Protein AF-A0A5D0MPE0-F1 (afdb_monomer_lite)

pLDDT: mean 79.99, std 17.04, range [44.5, 95.88]

Foldseek 3Di:
DVVVVVVVVVVVVVVPPPLPDQPPACQCPAFPLRQHRVLQAEAAVLNPRPDDHNDYHCLCVCVVQVVDLVSQLCCQQPVVDVVSVVRHVPGPGDPVSSSRNSVRSNSSNVSVVVVVVVVVVVVVVVVVVVVVVVVVVVVVVVVVVVVVVD

Sequence (150 aa):
MKKFFSIIISLMFFAFLPMMVPAKTTFGEPFSNGSPACVSCHSISAAGFSTPAWAIDLSTAYNDLGGDPETMKMVIKSSGVKAMDAAYGNAAIPAEELDAKVSSFAAISSQKQAKLSSFGIYAASGGVFIVFLIIVRLFSRRNNKLEENK

Secondary structure (DSSP, 8-state):
-HHHHHHHHHHHHHHTGGGGS----STTSPPTTSPPPGGGTB-BGGGTB-S--SB---TTHHHHTTT-HHHHHHHHH--S-HHHHHHHTT----HHHHHHHHHHHHHHHHHHHHHHHHHHHHHHHHHHHHHHHHHHHHHHHHHHHHHTT-

Radius of gyration: 25.36 Å; chains: 1; bounding box: 53×30×80 Å

Organism: Flexistipes sinusarabici (NCBI:txid2352)

InterPro domains:
  IPR036909 Cytochrome c-like domain superfamily [SSF46626] (1-80)

Structure (mmCIF, N/CA/C/O backbone):
data_AF-A0A5D0MPE0-F1
#
_entry.id   AF-A0A5D0MPE0-F1
#
loop_
_atom_site.group_PDB
_atom_site.id
_atom_site.type_symbol
_atom_site.label_atom_id
_atom_site.label_alt_id
_atom_site.label_comp_id
_atom_site.label_asym_id
_atom_site.label_entity_id
_atom_site.label_seq_id
_atom_site.pdbx_PDB_ins_code
_atom_site.Cartn_x
_atom_site.Cartn_y
_atom_site.Cartn_z
_atom_site.occupancy
_atom_site.B_iso_or_equiv
_atom_site.auth_seq_id
_atom_site.auth_comp_id
_atom_site.auth_asym_id
_atom_site.auth_atom_id
_atom_site.pdbx_PDB_model_num
ATOM 1 N N . MET A 1 1 ? -7.668 9.224 50.801 1.00 48.69 1 MET A N 1
ATOM 2 C CA . MET A 1 1 ? -8.463 8.910 49.588 1.00 48.69 1 MET A CA 1
ATOM 3 C C . MET A 1 1 ? -8.049 9.705 48.342 1.00 48.69 1 MET A C 1
ATOM 5 O O . MET A 1 1 ? -7.816 9.075 47.323 1.00 48.69 1 MET A O 1
ATOM 9 N N . LYS A 1 2 ? -7.848 11.036 48.393 1.00 46.31 2 LYS A N 1
ATOM 10 C CA . LYS A 1 2 ? -7.433 11.845 47.215 1.00 46.31 2 LYS A CA 1
ATOM 11 C C . LYS A 1 2 ? -6.116 11.411 46.533 1.00 46.31 2 LYS A C 1
ATOM 13 O O . LYS A 1 2 ? -6.006 11.497 45.318 1.00 46.31 2 LYS A O 1
ATOM 18 N N . LYS A 1 3 ? -5.136 10.899 47.291 1.00 47.09 3 LYS A N 1
ATOM 19 C CA . LYS A 1 3 ? -3.835 10.452 46.746 1.00 47.09 3 LYS A CA 1
ATOM 20 C C . LYS A 1 3 ? -3.906 9.131 45.961 1.00 47.09 3 LYS A C 1
ATOM 22 O O . LYS A 1 3 ? -3.172 8.974 44.997 1.00 47.09 3 LYS A O 1
ATOM 27 N N . PHE A 1 4 ? -4.822 8.227 46.319 1.00 47.41 4 PHE A N 1
ATOM 28 C CA . PHE A 1 4 ? -5.012 6.952 45.610 1.00 47.41 4 PHE A CA 1
ATOM 29 C C . PHE A 1 4 ? -5.673 7.146 44.239 1.00 47.41 4 PHE A C 1
ATOM 31 O O . PHE A 1 4 ? -5.293 6.500 43.270 1.00 47.41 4 PHE A O 1
ATOM 38 N N . PHE A 1 5 ? -6.602 8.100 44.137 1.00 46.78 5 PHE A N 1
ATOM 39 C CA . PHE A 1 5 ? -7.280 8.427 42.880 1.00 46.78 5 PHE A CA 1
ATOM 40 C C . PHE A 1 5 ? -6.324 9.028 41.832 1.00 46.78 5 PHE A C 1
ATOM 42 O O . PHE A 1 5 ? -6.431 8.729 40.648 1.00 46.78 5 PHE A O 1
ATOM 49 N N . SER A 1 6 ? -5.338 9.817 42.277 1.00 47.81 6 SER A N 1
ATOM 50 C CA . SER A 1 6 ? -4.328 10.436 41.403 1.00 47.81 6 SER A CA 1
ATOM 51 C C . SER A 1 6 ? -3.368 9.410 40.781 1.00 47.81 6 SER A C 1
ATOM 53 O O . SER A 1 6 ? -2.974 9.535 39.624 1.00 47.81 6 SER A O 1
ATOM 55 N N . ILE A 1 7 ? -3.026 8.356 41.529 1.00 56.59 7 ILE A N 1
ATOM 56 C CA . ILE A 1 7 ? -2.119 7.293 41.067 1.00 56.59 7 ILE A CA 1
ATOM 57 C C . ILE A 1 7 ? -2.796 6.420 40.001 1.00 56.59 7 ILE A C 1
ATOM 59 O O . ILE A 1 7 ? -2.166 6.081 39.003 1.00 56.59 7 ILE A O 1
ATOM 63 N N . ILE A 1 8 ? -4.089 6.120 40.164 1.00 56.75 8 ILE A N 1
ATOM 64 C CA . ILE A 1 8 ? -4.861 5.334 39.188 1.00 56.75 8 ILE A CA 1
ATOM 65 C C . ILE A 1 8 ? -5.009 6.101 37.864 1.00 56.75 8 ILE A C 1
ATOM 67 O O . ILE A 1 8 ? -4.791 5.525 36.803 1.00 56.75 8 ILE A O 1
ATOM 71 N N . ILE A 1 9 ? -5.289 7.409 37.909 1.00 56.12 9 ILE A N 1
ATOM 72 C CA . ILE A 1 9 ? -5.394 8.249 36.700 1.00 56.12 9 ILE A CA 1
ATOM 73 C C . ILE A 1 9 ? -4.051 8.326 35.953 1.00 56.12 9 ILE A C 1
ATOM 75 O O . ILE A 1 9 ? -4.024 8.239 34.727 1.00 56.12 9 ILE A O 1
ATOM 79 N N . SER A 1 10 ? -2.934 8.423 36.681 1.00 53.81 10 SER A N 1
ATOM 80 C CA . SER A 1 10 ? -1.592 8.462 36.083 1.00 53.81 10 SER A CA 1
ATOM 81 C C . SER A 1 10 ? -1.188 7.122 35.441 1.00 53.81 10 SER A C 1
ATOM 83 O O . SER A 1 10 ? -0.607 7.097 34.357 1.00 53.81 10 SER A O 1
ATOM 85 N N . LEU A 1 11 ? -1.568 5.993 36.055 1.00 52.75 11 LEU A N 1
ATOM 86 C CA . LEU A 1 11 ? -1.347 4.648 35.504 1.00 52.75 11 LEU A CA 1
ATOM 87 C C . LEU A 1 11 ? -2.199 4.366 34.260 1.00 52.75 11 LEU A C 1
ATOM 89 O O . LEU A 1 11 ? -1.717 3.721 33.330 1.00 52.75 11 LEU A O 1
ATOM 93 N N . MET A 1 12 ? -3.429 4.886 34.199 1.00 52.41 12 MET A N 1
ATOM 94 C CA . MET A 1 12 ? -4.246 4.779 32.987 1.00 52.41 12 MET A CA 1
ATOM 95 C C . MET A 1 12 ? -3.636 5.569 31.824 1.00 52.41 12 MET A C 1
ATOM 97 O O . MET A 1 12 ? -3.662 5.086 30.700 1.00 52.41 12 MET A O 1
ATOM 101 N N . PHE A 1 13 ? -3.014 6.725 32.074 1.00 49.75 13 PHE A N 1
ATOM 102 C CA . PHE A 1 13 ? -2.385 7.525 31.016 1.00 49.75 13 PHE A CA 1
ATOM 103 C C . PHE A 1 13 ? -1.203 6.805 30.342 1.00 49.75 13 PHE A C 1
ATOM 105 O O . PHE A 1 13 ? -1.065 6.861 29.123 1.00 49.75 13 PHE A O 1
ATOM 112 N N . PHE A 1 14 ? -0.388 6.068 31.105 1.00 49.84 14 PHE A N 1
ATOM 113 C CA . PHE A 1 14 ? 0.762 5.331 30.560 1.00 49.84 14 PHE A CA 1
ATOM 114 C C . PHE A 1 14 ? 0.384 4.047 29.806 1.00 49.84 14 PHE A C 1
ATOM 116 O O . PHE A 1 14 ? 1.097 3.656 28.883 1.00 49.84 14 PHE A O 1
ATOM 123 N N . ALA A 1 15 ? -0.751 3.419 30.127 1.00 50.69 15 ALA A N 1
ATOM 124 C CA . ALA A 1 15 ? -1.226 2.223 29.423 1.00 50.69 15 ALA A CA 1
ATOM 125 C C . ALA A 1 15 ? -1.776 2.509 28.007 1.00 50.69 15 ALA A C 1
ATOM 127 O O . ALA A 1 15 ? -1.890 1.586 27.203 1.00 50.69 15 ALA A O 1
ATOM 128 N N . PHE A 1 16 ? -2.086 3.770 27.677 1.00 49.00 16 PHE A N 1
ATOM 129 C CA . PHE A 1 16 ? -2.619 4.166 26.363 1.00 49.00 16 PHE A CA 1
ATOM 130 C C . PHE A 1 16 ? -1.576 4.754 25.397 1.00 49.00 16 PHE A C 1
ATOM 132 O O . PHE A 1 16 ? -1.901 4.998 24.235 1.00 49.00 16 PHE A O 1
ATOM 139 N N . LEU A 1 17 ? -0.319 4.937 25.820 1.00 45.84 17 LEU A N 1
ATOM 140 C CA . LEU A 1 17 ? 0.721 5.513 24.958 1.00 45.84 17 LEU A CA 1
ATOM 141 C C . LEU A 1 17 ? 1.202 4.650 23.765 1.00 45.84 17 LEU A C 1
ATOM 143 O O . LEU A 1 17 ? 1.647 5.255 22.789 1.00 45.84 17 LEU A O 1
ATOM 147 N N . PRO A 1 18 ? 1.136 3.299 23.734 1.00 44.50 18 PRO A N 1
ATOM 148 C CA . PRO A 1 18 ? 1.793 2.563 22.651 1.00 44.50 18 PRO A CA 1
ATOM 149 C C . PRO A 1 18 ? 1.027 2.532 21.311 1.00 44.50 18 PRO A C 1
ATOM 151 O O . PRO A 1 18 ? 1.511 1.918 20.368 1.00 44.50 18 PRO A O 1
ATOM 154 N N . MET A 1 19 ? -0.133 3.189 21.162 1.00 46.50 19 MET A N 1
ATOM 155 C CA . MET A 1 19 ? -0.950 3.069 19.934 1.00 46.50 19 MET A CA 1
ATOM 156 C C . MET A 1 19 ? -0.693 4.128 18.845 1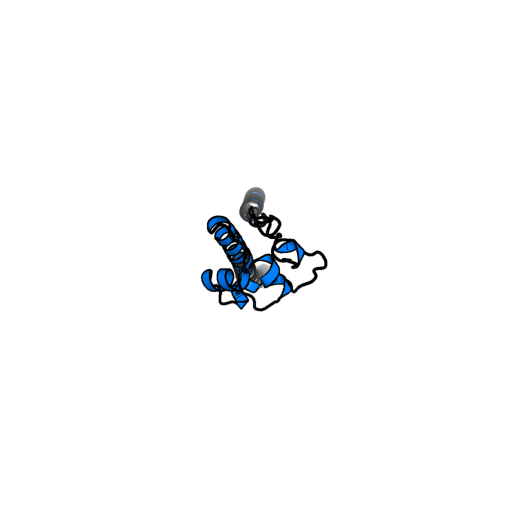.00 46.50 19 MET A C 1
ATOM 158 O O . MET A 1 19 ? -1.406 4.142 17.844 1.00 46.50 19 MET A O 1
ATOM 162 N N . MET A 1 20 ? 0.286 5.023 19.008 1.00 46.47 20 MET A N 1
ATOM 163 C CA . MET A 1 20 ? 0.520 6.126 18.056 1.00 46.47 20 MET A CA 1
ATOM 164 C C . MET A 1 20 ? 1.779 5.995 17.192 1.00 46.47 20 MET A C 1
ATOM 166 O O . MET A 1 20 ? 2.123 6.944 16.492 1.00 46.47 20 MET A O 1
ATOM 170 N N . VAL A 1 21 ? 2.456 4.844 17.184 1.00 48.88 21 VAL A N 1
ATOM 171 C CA . VAL A 1 21 ? 3.538 4.628 16.213 1.00 48.88 21 VAL A CA 1
ATOM 172 C C . VAL A 1 21 ? 2.916 4.060 14.932 1.00 48.88 21 VAL A C 1
ATOM 174 O O . VAL A 1 21 ? 2.411 2.932 14.970 1.00 48.88 21 VAL A O 1
ATOM 177 N N . PRO A 1 22 ? 2.887 4.808 13.808 1.00 56.00 22 PRO A N 1
ATOM 178 C CA . PRO A 1 22 ? 2.465 4.238 12.534 1.00 56.00 22 PRO A CA 1
ATOM 179 C C . PRO A 1 22 ? 3.355 3.030 12.245 1.00 56.00 22 PRO A C 1
ATOM 181 O O . PRO A 1 22 ? 4.568 3.086 12.466 1.00 56.00 22 PRO A O 1
ATOM 184 N N . ALA A 1 23 ? 2.756 1.919 11.808 1.00 60.66 23 ALA A N 1
ATOM 185 C CA . ALA A 1 23 ? 3.535 0.749 11.424 1.00 60.66 23 ALA A CA 1
ATOM 186 C C . ALA A 1 23 ? 4.608 1.198 10.422 1.00 60.66 23 ALA A C 1
ATOM 188 O O . ALA A 1 23 ? 4.312 1.983 9.521 1.00 60.66 23 ALA A O 1
ATOM 189 N N . LYS A 1 24 ? 5.858 0.750 10.588 1.00 72.69 24 LYS A N 1
ATOM 190 C CA . LYS A 1 24 ? 6.892 1.014 9.585 1.00 72.69 24 LYS A CA 1
ATOM 191 C C . LYS A 1 24 ? 6.404 0.401 8.270 1.00 72.69 24 LYS A C 1
ATOM 193 O O . LYS A 1 24 ? 6.274 -0.815 8.182 1.00 72.69 24 LYS A O 1
ATOM 198 N N . THR A 1 25 ? 6.086 1.242 7.290 1.00 88.31 25 THR A N 1
ATOM 199 C CA . THR A 1 25 ? 5.599 0.805 5.977 1.00 88.31 25 THR A CA 1
ATOM 200 C C . THR A 1 25 ? 6.705 0.930 4.946 1.00 88.31 25 THR A C 1
ATOM 202 O O . THR A 1 25 ? 7.571 1.796 5.060 1.00 88.31 25 THR A O 1
ATOM 205 N N . THR A 1 26 ? 6.663 0.089 3.920 1.00 94.00 26 THR A N 1
ATOM 206 C CA . THR A 1 26 ? 7.647 0.111 2.832 1.00 94.00 26 THR A CA 1
ATOM 207 C C . THR A 1 26 ? 7.176 0.948 1.639 1.00 94.00 26 THR A C 1
ATOM 209 O O . THR A 1 26 ? 7.863 1.021 0.631 1.00 94.00 26 THR A O 1
ATOM 212 N N . PHE A 1 27 ? 6.025 1.626 1.700 1.00 94.56 27 PHE A N 1
ATOM 213 C CA . PHE A 1 27 ? 5.434 2.293 0.528 1.00 94.56 27 PHE A CA 1
ATOM 214 C C . PHE A 1 27 ? 6.296 3.391 -0.112 1.00 94.56 27 PHE A C 1
ATOM 216 O O . PHE A 1 27 ? 6.188 3.620 -1.317 1.00 94.56 27 PHE A O 1
ATOM 223 N N . GLY A 1 28 ? 7.126 4.059 0.694 1.00 93.44 28 GLY A N 1
ATOM 224 C CA . GLY A 1 28 ? 8.053 5.106 0.255 1.00 93.44 28 GLY A CA 1
ATOM 225 C C . GLY A 1 28 ? 9.352 4.591 -0.360 1.00 93.44 28 GLY A C 1
ATOM 226 O O . GLY A 1 28 ? 10.106 5.366 -0.938 1.00 93.44 28 GLY A O 1
ATOM 227 N N . GLU A 1 29 ? 9.622 3.295 -0.238 1.00 94.44 29 GLU A N 1
ATOM 228 C CA . GLU A 1 29 ? 10.873 2.690 -0.682 1.00 94.44 29 GLU A CA 1
ATOM 229 C C . GLU A 1 29 ? 10.709 2.184 -2.126 1.00 94.44 29 GLU A C 1
ATOM 231 O O . GLU A 1 29 ? 9.748 1.452 -2.399 1.00 94.44 29 GLU A O 1
ATOM 236 N N . PRO A 1 30 ? 11.597 2.548 -3.069 1.00 93.81 30 PRO A N 1
ATOM 237 C CA . PRO A 1 30 ? 11.615 1.916 -4.385 1.00 93.81 30 PRO A CA 1
ATOM 238 C C . PRO A 1 30 ? 12.004 0.438 -4.258 1.00 93.81 30 PRO A C 1
ATOM 240 O O . PRO A 1 30 ? 12.575 0.024 -3.248 1.00 93.81 30 PRO A O 1
ATOM 243 N N . PHE A 1 31 ? 11.693 -0.355 -5.279 1.00 93.88 31 PHE A N 1
ATOM 244 C CA . PHE A 1 31 ? 12.171 -1.734 -5.352 1.00 93.88 31 PHE A CA 1
ATOM 245 C C . PHE A 1 31 ? 13.649 -1.763 -5.763 1.00 93.88 31 PHE A C 1
ATOM 247 O O . PHE A 1 31 ? 14.109 -0.893 -6.510 1.00 93.88 31 PHE A O 1
ATOM 254 N N . SER A 1 32 ? 14.402 -2.775 -5.327 1.00 94.75 32 SER A N 1
ATOM 255 C CA . SER A 1 32 ? 15.838 -2.893 -5.649 1.00 94.75 32 SER A CA 1
ATOM 256 C C . SER A 1 32 ? 16.123 -3.081 -7.140 1.00 94.75 32 SER A C 1
ATOM 258 O O . SER A 1 32 ? 17.204 -2.738 -7.616 1.00 94.75 32 SER A O 1
ATOM 260 N N . ASN A 1 33 ? 15.142 -3.564 -7.902 1.00 91.19 33 ASN A N 1
ATOM 261 C CA . ASN A 1 33 ? 15.225 -3.718 -9.353 1.00 91.19 33 ASN A CA 1
ATOM 262 C C . ASN A 1 33 ? 15.011 -2.405 -10.137 1.00 91.19 33 ASN A C 1
ATOM 264 O O . ASN A 1 33 ? 14.968 -2.429 -11.367 1.00 91.19 33 ASN A O 1
ATOM 268 N N . GLY A 1 34 ? 14.848 -1.274 -9.444 1.00 90.56 34 GLY A N 1
ATOM 269 C CA . GLY A 1 34 ? 14.638 0.044 -10.042 1.00 90.56 34 GLY A CA 1
ATOM 270 C C . GLY A 1 34 ? 13.175 0.407 -10.306 1.00 90.56 34 GLY A C 1
ATOM 271 O O . GLY A 1 34 ? 12.911 1.535 -10.725 1.00 90.56 34 GLY A O 1
ATOM 272 N N . SER A 1 35 ? 12.214 -0.487 -10.041 1.00 92.88 35 SER A N 1
ATOM 273 C CA . SER A 1 35 ? 10.795 -0.126 -10.083 1.00 92.88 35 SER A CA 1
ATOM 274 C C . SER A 1 35 ? 10.473 0.934 -9.016 1.00 92.88 35 SER A C 1
ATOM 276 O O . SER A 1 35 ? 11.022 0.903 -7.907 1.00 92.88 35 SER A O 1
ATOM 278 N N . PRO A 1 36 ? 9.581 1.891 -9.325 1.00 93.94 36 PRO A N 1
ATOM 279 C CA . PRO A 1 36 ? 9.342 3.039 -8.462 1.00 93.94 36 PRO A CA 1
ATOM 280 C C . PRO A 1 36 ? 8.656 2.651 -7.144 1.00 93.94 36 PRO A C 1
ATOM 282 O O . PRO A 1 36 ? 8.046 1.592 -7.014 1.00 93.94 36 PRO A O 1
ATOM 285 N N . ALA A 1 37 ? 8.734 3.541 -6.154 1.00 95.00 37 ALA A N 1
ATOM 286 C CA . ALA A 1 37 ? 7.962 3.417 -4.920 1.00 95.00 37 ALA A CA 1
ATOM 287 C C . ALA A 1 37 ? 6.461 3.618 -5.196 1.00 95.00 37 ALA A C 1
ATOM 289 O O . ALA A 1 37 ? 6.092 4.417 -6.060 1.00 95.00 37 ALA A O 1
ATOM 290 N N . CYS A 1 38 ? 5.577 2.987 -4.418 1.00 94.88 38 CYS A N 1
ATOM 291 C CA . CYS A 1 38 ? 4.122 3.120 -4.591 1.00 94.88 38 CYS A CA 1
ATOM 292 C C . CYS A 1 38 ? 3.664 4.586 -4.494 1.00 94.88 38 CYS A C 1
ATOM 294 O O . CYS A 1 38 ? 2.820 5.043 -5.268 1.00 94.88 38 CYS A O 1
ATOM 296 N N . VAL A 1 39 ? 4.282 5.341 -3.580 1.00 95.06 39 VAL A N 1
ATOM 297 C CA . VAL A 1 39 ? 3.957 6.752 -3.314 1.00 95.06 39 VAL A CA 1
ATOM 298 C C . VAL A 1 39 ? 4.377 7.713 -4.429 1.00 95.06 39 VAL A C 1
ATOM 300 O O . VAL A 1 39 ? 4.055 8.895 -4.375 1.00 95.06 39 VAL A O 1
ATOM 303 N N . SER A 1 40 ? 5.094 7.231 -5.448 1.00 93.94 40 SER A N 1
ATOM 304 C CA . SER A 1 40 ? 5.434 8.040 -6.626 1.00 93.94 40 SER A CA 1
ATOM 305 C C . SER A 1 40 ? 4.206 8.388 -7.472 1.00 93.94 40 SER A C 1
ATOM 307 O O . SER A 1 40 ? 4.175 9.434 -8.120 1.00 93.94 40 SER A O 1
ATOM 309 N N . CYS A 1 41 ? 3.183 7.529 -7.450 1.00 94.44 41 CYS A N 1
ATOM 310 C CA . CYS A 1 41 ? 1.949 7.722 -8.208 1.00 94.44 41 CYS A CA 1
ATOM 311 C C . CYS A 1 41 ? 0.709 7.790 -7.322 1.00 94.44 41 CYS A C 1
ATOM 313 O O . CYS A 1 41 ? -0.265 8.416 -7.730 1.00 94.44 41 CYS A O 1
ATOM 315 N N . HIS A 1 42 ? 0.732 7.177 -6.139 1.00 95.44 42 HIS A N 1
ATOM 316 C CA . HIS A 1 42 ? -0.428 7.064 -5.260 1.00 95.44 42 HIS A CA 1
ATOM 317 C C . HIS A 1 42 ? -0.241 7.834 -3.958 1.00 95.44 42 HIS A C 1
ATOM 319 O O . HIS A 1 42 ? 0.849 7.860 -3.391 1.00 95.44 42 HIS A O 1
ATOM 325 N N . SER A 1 43 ? -1.327 8.382 -3.420 1.00 95.31 43 SER A N 1
ATOM 326 C CA . SER A 1 43 ? -1.370 8.719 -2.001 1.00 95.31 43 SER A CA 1
ATOM 327 C C . SER A 1 43 ? -1.688 7.462 -1.189 1.00 95.31 43 SER A C 1
ATOM 329 O O . SER A 1 43 ? -2.353 6.533 -1.654 1.00 95.31 43 SER A O 1
ATOM 331 N N . ILE A 1 44 ? -1.188 7.413 0.040 1.00 94.12 44 ILE A N 1
ATOM 332 C CA . ILE A 1 44 ? -1.511 6.381 1.027 1.00 94.12 44 ILE A CA 1
ATOM 333 C C . ILE A 1 44 ? -1.700 7.096 2.357 1.00 94.12 44 ILE A C 1
ATOM 335 O O . ILE A 1 44 ? -0.854 7.066 3.256 1.00 94.12 44 ILE A O 1
ATOM 339 N N . SER A 1 45 ? -2.825 7.798 2.454 1.00 92.25 45 SER A N 1
ATOM 340 C CA . SER A 1 45 ? -3.164 8.658 3.586 1.00 92.25 45 SER A CA 1
ATOM 341 C C . SER A 1 45 ? -3.141 7.916 4.927 1.00 92.25 45 SER A C 1
ATOM 343 O O . SER A 1 45 ? -2.677 8.464 5.925 1.00 92.25 45 SER A O 1
ATOM 345 N N . ALA A 1 46 ? -3.558 6.645 4.960 1.00 89.44 46 ALA A N 1
ATOM 346 C CA . ALA A 1 46 ? -3.500 5.804 6.159 1.00 89.44 46 ALA A CA 1
ATOM 347 C C . ALA A 1 46 ? -2.069 5.522 6.649 1.00 89.44 46 ALA A C 1
ATOM 349 O O . ALA A 1 46 ? -1.882 5.228 7.826 1.00 89.44 46 ALA A O 1
ATOM 350 N N . ALA A 1 47 ? -1.071 5.644 5.773 1.00 89.69 47 ALA A N 1
ATOM 351 C CA . ALA A 1 47 ? 0.348 5.535 6.104 1.00 89.69 47 ALA A CA 1
ATOM 352 C C . ALA A 1 47 ? 1.047 6.907 6.205 1.00 89.69 47 ALA A C 1
ATOM 354 O O . ALA A 1 47 ? 2.265 6.964 6.338 1.00 89.69 47 ALA A O 1
ATOM 355 N N . GLY A 1 48 ? 0.296 8.013 6.140 1.00 89.88 48 GLY A N 1
ATOM 356 C CA . GLY A 1 48 ? 0.827 9.376 6.235 1.00 89.88 48 GLY A CA 1
ATOM 357 C C . GLY A 1 48 ? 1.289 9.995 4.911 1.00 89.88 48 GLY A C 1
ATOM 358 O O . GLY A 1 48 ? 1.688 11.158 4.900 1.00 89.88 48 GLY A O 1
ATOM 359 N N . PHE A 1 49 ? 1.185 9.288 3.783 1.00 90.38 49 PHE A N 1
ATOM 360 C CA . PHE A 1 49 ? 1.552 9.811 2.461 1.00 90.38 49 PHE A CA 1
ATOM 361 C C . PHE A 1 49 ? 0.348 10.503 1.814 1.00 90.38 49 PHE A C 1
ATOM 363 O O . PHE A 1 49 ? -0.437 9.871 1.116 1.00 90.38 49 PHE A O 1
ATOM 370 N N . SER A 1 50 ? 0.169 11.794 2.083 1.00 86.38 50 SER A N 1
ATOM 371 C CA . SER A 1 50 ? -1.048 12.553 1.731 1.00 86.38 50 SER A CA 1
ATOM 372 C C . SER A 1 50 ? -0.823 13.667 0.699 1.00 86.38 50 SER A C 1
ATOM 374 O O . SER A 1 50 ? -1.665 14.545 0.524 1.00 86.38 50 SER A O 1
ATOM 376 N N . THR A 1 51 ? 0.310 13.650 -0.005 1.00 79.25 51 THR A N 1
ATOM 377 C CA . THR A 1 51 ? 0.592 14.610 -1.080 1.00 79.25 51 THR A CA 1
ATOM 378 C C . THR A 1 51 ? -0.309 14.366 -2.297 1.00 79.25 51 THR A C 1
ATOM 380 O O . THR A 1 51 ? -0.679 13.215 -2.539 1.00 79.25 51 THR A O 1
ATOM 383 N N . PRO A 1 52 ? -0.631 15.409 -3.093 1.00 79.06 52 PRO A N 1
ATOM 384 C CA . PRO A 1 52 ? -1.331 15.237 -4.361 1.00 79.06 52 PRO A CA 1
ATOM 385 C C . PRO A 1 52 ? -0.639 14.177 -5.217 1.00 79.06 52 PRO A C 1
ATOM 387 O O . PRO A 1 52 ? 0.574 14.234 -5.425 1.00 79.06 52 PRO A O 1
ATOM 390 N N . ALA A 1 53 ? -1.418 13.205 -5.674 1.00 86.38 53 ALA A N 1
ATOM 391 C CA . ALA A 1 53 ? -0.934 12.040 -6.388 1.00 86.38 53 ALA A CA 1
ATOM 392 C C . ALA A 1 53 ? -1.625 11.938 -7.751 1.00 86.38 53 ALA A C 1
ATOM 394 O O . ALA A 1 53 ? -2.721 12.462 -7.953 1.00 86.38 53 ALA A O 1
ATOM 395 N N . TRP A 1 54 ? -0.964 11.277 -8.697 1.00 90.81 54 TRP A N 1
ATOM 396 C CA . TRP A 1 54 ? -1.473 11.102 -10.059 1.00 90.81 54 TRP A CA 1
ATOM 397 C C . TRP A 1 54 ? -2.565 10.033 -10.150 1.00 90.81 54 TRP A C 1
ATOM 399 O O . TRP A 1 54 ? -3.349 10.026 -11.097 1.00 90.81 54 TRP A O 1
ATOM 409 N N . ALA A 1 55 ? -2.606 9.129 -9.177 1.00 92.44 55 ALA A N 1
ATOM 410 C CA . ALA A 1 55 ? -3.536 8.020 -9.091 1.00 92.44 55 ALA A CA 1
ATOM 411 C C . ALA A 1 55 ? -4.295 8.029 -7.754 1.00 92.44 55 ALA A C 1
ATOM 413 O O . ALA A 1 55 ? -4.035 8.839 -6.864 1.00 92.44 55 ALA A O 1
ATOM 414 N N . ILE A 1 56 ? -5.267 7.122 -7.638 1.00 91.94 56 ILE A N 1
ATOM 415 C CA . ILE A 1 56 ? -6.155 7.014 -6.475 1.00 91.94 56 ILE A CA 1
ATOM 416 C C . ILE A 1 56 ? -5.394 6.727 -5.174 1.00 91.94 56 ILE A C 1
ATOM 418 O O . ILE A 1 56 ? -4.312 6.137 -5.189 1.00 91.94 56 ILE A O 1
ATOM 422 N N . ASP A 1 57 ? -5.995 7.093 -4.044 1.00 94.19 57 ASP A N 1
ATOM 423 C CA . ASP A 1 57 ? -5.465 6.753 -2.726 1.00 94.19 57 ASP A CA 1
ATOM 424 C C . ASP A 1 57 ? -5.588 5.242 -2.455 1.00 94.19 57 ASP A C 1
ATOM 426 O O . ASP A 1 57 ? -6.660 4.663 -2.628 1.00 94.19 57 ASP A O 1
ATOM 430 N N . LEU A 1 58 ? -4.502 4.597 -2.014 1.00 94.44 58 LEU A N 1
ATOM 431 C CA . LEU A 1 58 ? -4.464 3.145 -1.782 1.00 94.44 58 LEU A CA 1
ATOM 432 C C . LEU A 1 58 ? -4.691 2.739 -0.319 1.00 94.44 58 LEU A C 1
ATOM 434 O O . LEU A 1 58 ? -4.483 1.578 0.036 1.00 94.44 58 LEU A O 1
ATOM 438 N N . SER A 1 59 ? -5.126 3.651 0.554 1.00 92.88 59 SER A N 1
ATOM 439 C CA . SER A 1 59 ? -5.299 3.368 1.989 1.00 92.88 59 SER A CA 1
ATOM 440 C C . SER A 1 59 ? -6.251 2.210 2.289 1.00 92.88 59 SER A C 1
ATOM 442 O O . SER A 1 59 ? -6.180 1.626 3.370 1.00 92.88 59 SER A O 1
ATOM 444 N N . THR A 1 60 ? -7.177 1.906 1.379 1.00 92.62 60 THR A N 1
ATOM 445 C CA . THR A 1 60 ? -8.168 0.831 1.528 1.00 92.62 60 THR A CA 1
ATOM 446 C C . THR A 1 60 ? -7.955 -0.335 0.575 1.00 92.62 60 THR A C 1
ATOM 448 O O . THR A 1 60 ? -8.623 -1.351 0.743 1.00 92.62 60 THR A O 1
ATOM 451 N N . ALA A 1 61 ? -6.976 -0.251 -0.334 1.00 94.00 61 ALA A N 1
ATOM 452 C CA . ALA A 1 61 ? -6.816 -1.183 -1.448 1.00 94.00 61 ALA A CA 1
ATOM 453 C C . ALA A 1 61 ? -6.780 -2.655 -1.007 1.00 94.00 61 ALA A C 1
ATOM 455 O O . ALA A 1 61 ? -7.391 -3.503 -1.643 1.00 94.00 61 ALA A O 1
ATOM 456 N N . TYR A 1 62 ? -6.130 -2.966 0.120 1.00 95.00 62 TYR A N 1
ATOM 457 C CA . TYR A 1 62 ? -6.099 -4.332 0.654 1.00 95.00 62 TYR A CA 1
ATOM 458 C C . TYR A 1 62 ? -7.489 -4.885 0.973 1.00 95.00 62 TYR A C 1
ATOM 460 O O . TYR A 1 62 ? -7.809 -6.008 0.604 1.00 95.00 62 TYR A O 1
ATOM 468 N N . ASN A 1 63 ? -8.325 -4.089 1.642 1.00 93.44 63 ASN A N 1
ATOM 469 C CA . ASN A 1 63 ? -9.680 -4.498 2.004 1.00 93.44 63 ASN A CA 1
ATOM 470 C C . ASN A 1 63 ? -10.608 -4.486 0.788 1.00 93.44 63 ASN A C 1
ATOM 472 O O . ASN A 1 63 ? -11.458 -5.363 0.673 1.00 93.44 63 ASN A O 1
ATOM 476 N N . ASP A 1 64 ? -10.427 -3.523 -0.117 1.00 92.81 64 ASP A N 1
ATOM 477 C CA . ASP A 1 64 ? -11.221 -3.408 -1.343 1.00 92.81 64 ASP A CA 1
ATOM 478 C C . ASP A 1 64 ? -10.986 -4.610 -2.275 1.00 92.81 64 ASP A C 1
ATOM 480 O O . ASP A 1 64 ? -11.894 -5.037 -2.984 1.00 92.81 64 ASP A O 1
ATOM 484 N N . LEU A 1 65 ? -9.793 -5.213 -2.207 1.00 93.19 65 LEU A N 1
ATOM 485 C CA . LEU A 1 65 ? -9.426 -6.462 -2.882 1.00 93.19 65 LEU A CA 1
ATOM 486 C C . LEU A 1 65 ? -9.766 -7.729 -2.071 1.00 93.19 65 LEU A C 1
ATOM 488 O O . LEU A 1 65 ? -9.267 -8.810 -2.369 1.00 93.19 65 LEU A O 1
ATOM 492 N N . GLY A 1 66 ? -10.598 -7.621 -1.032 1.00 93.06 66 GLY A N 1
ATOM 493 C CA . GLY A 1 66 ? -11.059 -8.769 -0.244 1.00 93.06 66 GLY A CA 1
ATOM 494 C C . GLY A 1 66 ? -10.082 -9.261 0.827 1.00 93.06 66 GLY A C 1
ATOM 495 O O . GLY A 1 66 ? -10.337 -10.284 1.457 1.00 93.06 66 GLY A O 1
ATOM 496 N N . GLY A 1 67 ? -8.987 -8.541 1.076 1.00 93.69 67 GLY A N 1
ATOM 497 C CA . GLY A 1 67 ? -8.018 -8.880 2.116 1.00 93.69 67 GLY A CA 1
ATOM 498 C C . GLY A 1 67 ? -7.105 -10.057 1.772 1.00 93.69 67 GLY A C 1
ATOM 499 O O . GLY A 1 67 ? -6.529 -10.651 2.685 1.00 93.69 67 GLY A O 1
ATOM 500 N N . ASP A 1 68 ? -6.978 -10.391 0.487 1.00 94.88 68 ASP A N 1
ATOM 501 C CA . ASP A 1 68 ? -6.152 -11.493 -0.003 1.00 94.88 68 ASP A CA 1
ATOM 502 C C . ASP A 1 68 ? -4.751 -11.011 -0.449 1.00 94.88 68 ASP A C 1
ATOM 504 O O . ASP A 1 68 ? -4.642 -10.192 -1.373 1.00 94.88 68 ASP A O 1
ATOM 508 N N . PRO A 1 69 ? -3.663 -11.518 0.166 1.00 94.75 69 PRO A N 1
ATOM 509 C CA . PRO A 1 69 ? -2.297 -11.182 -0.222 1.00 94.75 69 PRO A CA 1
ATOM 510 C C . PRO A 1 69 ? -1.980 -11.491 -1.686 1.00 94.75 69 PRO A C 1
ATOM 512 O O . PRO A 1 69 ? -1.305 -10.695 -2.338 1.00 94.75 69 PRO A O 1
ATOM 515 N N . GLU A 1 70 ? -2.459 -12.616 -2.221 1.00 95.69 70 GLU A N 1
ATOM 516 C CA . GLU A 1 70 ? -2.119 -13.045 -3.582 1.00 95.69 70 GLU A CA 1
ATOM 517 C C . GLU A 1 70 ? -2.816 -12.179 -4.635 1.00 95.69 70 GLU A C 1
ATOM 519 O O . GLU A 1 70 ? -2.191 -11.759 -5.612 1.00 95.69 70 GLU A O 1
ATOM 524 N N . THR A 1 71 ? -4.070 -11.793 -4.391 1.00 95.88 71 THR A N 1
ATOM 525 C CA . THR A 1 71 ? -4.775 -10.793 -5.202 1.00 95.88 71 THR A CA 1
ATOM 526 C C . THR A 1 71 ? -4.042 -9.450 -5.191 1.00 95.88 71 THR A C 1
ATOM 528 O O . THR A 1 71 ? -3.854 -8.847 -6.247 1.00 95.88 71 THR A O 1
ATOM 531 N N . MET A 1 72 ? -3.548 -8.988 -4.036 1.00 95.75 72 MET A N 1
ATOM 532 C CA . MET A 1 72 ? -2.752 -7.755 -3.971 1.00 95.75 72 MET A CA 1
ATOM 533 C C . MET A 1 72 ? -1.457 -7.866 -4.792 1.00 95.75 72 MET A C 1
ATOM 535 O O . MET A 1 72 ? -1.133 -6.951 -5.550 1.00 95.75 72 MET A O 1
ATOM 539 N N . LYS A 1 73 ? -0.728 -8.987 -4.702 1.00 95.06 73 LYS A N 1
ATOM 540 C CA . LYS A 1 73 ? 0.470 -9.233 -5.530 1.00 95.06 73 LYS A CA 1
ATOM 541 C C . LYS A 1 73 ? 0.145 -9.201 -7.017 1.00 95.06 73 LYS A C 1
ATOM 543 O O . LYS A 1 73 ? 0.886 -8.597 -7.794 1.00 95.06 73 LYS A O 1
ATOM 548 N N . MET A 1 74 ? -0.956 -9.842 -7.407 1.00 94.38 74 MET A N 1
ATOM 549 C CA . MET A 1 74 ? -1.426 -9.859 -8.786 1.00 94.38 74 MET A CA 1
ATOM 550 C C . MET A 1 74 ? -1.712 -8.443 -9.274 1.00 94.38 74 MET A C 1
ATOM 552 O O . MET A 1 74 ? -1.194 -8.066 -10.317 1.00 94.38 74 MET A O 1
ATOM 556 N N . VAL A 1 75 ? -2.450 -7.639 -8.505 1.00 94.06 75 VAL A N 1
ATOM 557 C CA . VAL A 1 75 ? -2.763 -6.249 -8.867 1.00 94.06 75 VAL A CA 1
ATOM 558 C C . VAL A 1 75 ? -1.500 -5.398 -8.972 1.00 94.06 75 VAL A C 1
ATOM 560 O O . VAL A 1 75 ? -1.393 -4.607 -9.902 1.00 94.06 75 VAL A O 1
ATOM 563 N N . ILE A 1 76 ? -0.514 -5.582 -8.085 1.00 93.25 76 ILE A N 1
ATOM 564 C CA . ILE A 1 76 ? 0.770 -4.866 -8.172 1.00 93.25 76 ILE A CA 1
ATOM 565 C C . ILE A 1 76 ? 1.479 -5.156 -9.504 1.00 93.25 76 ILE A C 1
ATOM 567 O O . ILE A 1 76 ? 2.028 -4.241 -10.115 1.00 93.25 76 ILE A O 1
ATOM 571 N N . LYS A 1 77 ? 1.462 -6.411 -9.969 1.00 91.44 77 LYS A N 1
ATOM 572 C CA . LYS A 1 77 ? 2.153 -6.824 -11.202 1.00 91.44 77 LYS A CA 1
ATOM 573 C C . LYS A 1 77 ? 1.316 -6.660 -12.472 1.00 91.44 77 LYS A C 1
ATOM 575 O O . LYS A 1 77 ? 1.872 -6.518 -13.552 1.00 91.44 77 LYS A O 1
ATOM 580 N N . SER A 1 78 ? -0.001 -6.745 -12.380 1.00 91.50 78 SER A N 1
ATOM 581 C CA . SER A 1 78 ? -0.904 -6.783 -13.529 1.00 91.50 78 SER A CA 1
ATOM 582 C C . SER A 1 78 ? -2.239 -6.161 -13.143 1.00 91.50 78 SER A C 1
ATOM 584 O O . SER A 1 78 ? -3.248 -6.827 -12.926 1.00 91.50 78 SER A O 1
ATOM 586 N N . SER A 1 79 ? -2.217 -4.840 -13.027 1.00 90.75 79 SER A N 1
ATOM 587 C CA . SER A 1 79 ? -3.381 -4.029 -12.676 1.00 90.75 79 SER A CA 1
ATOM 588 C C . SER A 1 79 ? -4.339 -3.827 -13.854 1.00 90.75 79 SER A C 1
ATOM 590 O O . SER A 1 79 ? -5.494 -3.454 -13.657 1.00 90.75 79 SER A O 1
ATOM 592 N N . GLY A 1 80 ? -3.850 -4.002 -15.088 1.00 90.31 80 GLY A N 1
ATOM 593 C CA . GLY A 1 80 ? -4.539 -3.597 -16.314 1.00 90.31 80 GLY A CA 1
ATOM 594 C C . GLY A 1 80 ? -4.406 -2.098 -16.620 1.00 90.31 80 GLY A C 1
ATOM 595 O O . GLY A 1 80 ? -4.885 -1.626 -17.655 1.00 90.31 80 GLY A O 1
ATOM 596 N N . VAL A 1 81 ? -3.750 -1.325 -15.749 1.00 91.56 81 VAL A N 1
ATOM 597 C CA . VAL A 1 81 ? -3.460 0.094 -15.955 1.00 91.56 81 VAL A CA 1
ATOM 598 C C . VAL A 1 81 ? -2.104 0.222 -16.638 1.00 91.56 81 VAL A C 1
ATOM 600 O O . VAL A 1 81 ? -1.067 -0.015 -16.026 1.00 91.56 81 VAL A O 1
ATOM 603 N N . LYS A 1 82 ? -2.097 0.687 -17.896 1.00 92.88 82 LYS A N 1
ATOM 604 C CA . LYS A 1 82 ? -0.890 0.767 -18.746 1.00 92.88 82 LYS A CA 1
ATOM 605 C C . LYS A 1 82 ? 0.342 1.357 -18.052 1.00 92.88 82 LYS A C 1
ATOM 607 O O . LYS A 1 82 ? 1.433 0.828 -18.217 1.00 92.88 82 LYS A O 1
ATOM 612 N N . ALA A 1 83 ? 0.182 2.451 -17.305 1.00 91.44 83 ALA A N 1
ATOM 613 C CA . ALA A 1 83 ? 1.299 3.105 -16.622 1.00 91.44 83 ALA A CA 1
ATOM 614 C C . ALA A 1 83 ? 1.878 2.249 -15.481 1.00 91.44 83 ALA A C 1
ATOM 616 O O . ALA A 1 83 ? 3.092 2.169 -15.322 1.00 91.44 83 ALA A O 1
ATOM 617 N N . MET A 1 84 ? 1.014 1.580 -14.717 1.00 92.88 84 MET A N 1
ATOM 618 C CA . MET A 1 84 ? 1.412 0.711 -13.612 1.00 92.88 84 MET A CA 1
ATOM 619 C C . MET A 1 84 ? 2.001 -0.607 -14.129 1.00 92.88 84 MET A C 1
ATOM 621 O O . MET A 1 84 ? 3.056 -1.035 -13.669 1.00 92.88 84 MET A O 1
ATOM 625 N N . ASP A 1 85 ? 1.390 -1.195 -15.157 1.00 93.88 85 ASP A N 1
ATOM 626 C CA . ASP A 1 85 ? 1.887 -2.414 -15.799 1.00 93.88 85 ASP A CA 1
ATOM 627 C C . ASP A 1 85 ? 3.239 -2.173 -16.494 1.00 93.88 85 ASP A C 1
ATOM 629 O O . ASP A 1 85 ? 4.104 -3.047 -16.483 1.00 93.88 85 ASP A O 1
ATOM 633 N N . ALA A 1 86 ? 3.479 -0.971 -17.031 1.00 91.94 86 ALA A N 1
ATOM 634 C CA . ALA A 1 86 ? 4.793 -0.579 -17.541 1.00 91.94 86 ALA A CA 1
ATOM 635 C C . ALA A 1 86 ? 5.848 -0.450 -16.427 1.00 91.94 86 ALA A C 1
ATOM 637 O O . ALA A 1 86 ? 7.017 -0.751 -16.660 1.00 91.94 86 ALA A O 1
ATOM 638 N N . ALA A 1 87 ? 5.449 -0.022 -15.225 1.00 91.50 87 ALA A N 1
ATOM 639 C CA . ALA A 1 87 ? 6.351 0.145 -14.087 1.00 91.50 87 ALA A CA 1
ATOM 640 C C . ALA A 1 87 ? 6.707 -1.180 -13.386 1.00 91.50 87 ALA A C 1
ATOM 642 O O . ALA A 1 87 ? 7.830 -1.327 -12.893 1.00 91.50 87 ALA A O 1
ATOM 643 N N . TYR A 1 88 ? 5.770 -2.135 -13.332 1.00 93.00 88 TYR A N 1
ATOM 644 C CA . TYR A 1 88 ? 5.907 -3.352 -12.518 1.00 93.00 88 TYR A CA 1
ATOM 645 C C . TYR A 1 88 ? 5.719 -4.672 -13.277 1.00 93.00 88 TYR A C 1
ATOM 647 O O . TYR A 1 88 ? 6.266 -5.688 -12.853 1.00 93.00 88 TYR A O 1
ATOM 655 N N . GLY A 1 89 ? 4.975 -4.707 -14.384 1.00 88.12 89 GLY A N 1
ATOM 656 C CA . GLY A 1 89 ? 4.502 -5.970 -14.969 1.00 88.12 89 GLY A CA 1
ATOM 657 C C . GLY A 1 89 ? 5.588 -6.855 -15.566 1.00 88.12 89 GLY A C 1
ATOM 658 O O . GLY A 1 89 ? 5.558 -8.072 -15.386 1.00 88.12 89 GLY A O 1
ATOM 659 N N . ASN A 1 90 ? 6.600 -6.249 -16.187 1.00 85.00 90 ASN A N 1
ATOM 660 C CA . ASN A 1 90 ? 7.783 -6.958 -16.689 1.00 85.00 90 ASN A CA 1
ATOM 661 C C . ASN A 1 90 ? 8.977 -6.883 -15.727 1.00 85.00 90 ASN A C 1
ATOM 663 O O . ASN A 1 90 ? 10.063 -7.365 -16.046 1.00 85.00 90 ASN A O 1
ATOM 667 N N . ALA A 1 91 ? 8.803 -6.250 -14.567 1.00 83.94 91 ALA A N 1
ATOM 668 C CA . ALA A 1 91 ? 9.884 -6.054 -13.624 1.00 83.94 91 ALA A CA 1
ATOM 669 C C . ALA A 1 91 ? 10.127 -7.345 -12.828 1.00 83.94 91 ALA A C 1
ATOM 671 O O . ALA A 1 91 ? 9.203 -7.951 -12.277 1.00 83.94 91 ALA A O 1
ATOM 672 N N . ALA A 1 92 ? 11.391 -7.763 -12.740 1.00 90.00 92 ALA A N 1
ATOM 673 C CA . ALA A 1 92 ? 11.813 -8.870 -11.887 1.00 90.00 92 ALA A CA 1
ATOM 674 C C . ALA A 1 92 ? 11.852 -8.397 -10.426 1.00 90.00 92 ALA A C 1
ATOM 676 O O . ALA A 1 92 ? 12.913 -8.099 -9.887 1.00 90.00 92 ALA A O 1
ATOM 677 N N . ILE A 1 93 ? 10.678 -8.182 -9.830 1.00 91.94 93 ILE A N 1
ATOM 678 C CA . ILE A 1 93 ? 10.546 -7.740 -8.438 1.00 91.94 93 ILE A CA 1
ATOM 679 C C . ILE A 1 93 ? 10.893 -8.922 -7.521 1.00 91.94 93 ILE A C 1
ATOM 681 O O . ILE A 1 93 ? 10.270 -9.978 -7.680 1.00 91.94 93 ILE A O 1
ATOM 685 N N . PRO A 1 94 ? 11.842 -8.774 -6.576 1.00 93.94 94 PRO A N 1
ATOM 686 C CA . PRO A 1 94 ? 12.139 -9.822 -5.606 1.00 93.94 94 PRO A CA 1
ATOM 687 C C . PRO A 1 94 ? 10.906 -10.167 -4.766 1.00 93.94 94 PRO A C 1
ATOM 689 O O . PRO A 1 94 ? 10.147 -9.281 -4.359 1.00 93.94 94 PRO A O 1
ATOM 692 N N . ALA A 1 95 ? 10.686 -11.458 -4.520 1.00 93.56 95 ALA A N 1
ATOM 693 C CA . ALA A 1 95 ? 9.478 -11.934 -3.847 1.00 93.56 95 ALA A CA 1
ATOM 694 C C . ALA A 1 95 ? 9.360 -11.357 -2.429 1.00 93.56 95 ALA A C 1
ATOM 696 O O . ALA A 1 95 ? 8.285 -10.919 -2.028 1.00 93.56 95 ALA A O 1
ATOM 697 N N . GLU A 1 96 ? 10.483 -11.260 -1.719 1.00 95.12 96 GLU A N 1
ATOM 698 C CA . GLU A 1 96 ? 10.575 -10.715 -0.370 1.00 95.12 96 GLU A CA 1
ATOM 699 C C . GLU A 1 96 ? 10.180 -9.2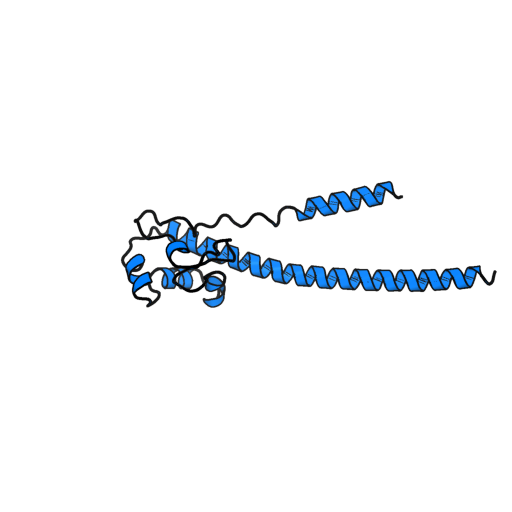35 -0.294 1.00 95.12 96 GLU A C 1
ATOM 701 O O . GLU A 1 96 ? 9.511 -8.811 0.651 1.00 95.12 96 GLU A O 1
ATOM 706 N N . GLU A 1 97 ? 10.535 -8.440 -1.306 1.00 94.88 97 GLU A N 1
ATOM 707 C CA . GLU A 1 97 ? 10.158 -7.029 -1.357 1.00 94.88 97 GLU A CA 1
ATOM 708 C C . GLU A 1 97 ? 8.669 -6.882 -1.646 1.00 94.88 97 GLU A C 1
ATOM 710 O O . GLU A 1 97 ? 7.989 -6.074 -1.011 1.00 94.88 97 GLU A O 1
ATOM 715 N N . LEU A 1 98 ? 8.143 -7.690 -2.567 1.00 94.62 98 LEU A N 1
ATOM 716 C CA . LEU A 1 98 ? 6.721 -7.704 -2.878 1.00 94.62 98 LEU A CA 1
ATOM 717 C C . LEU A 1 98 ? 5.888 -8.124 -1.656 1.00 94.62 98 LEU A C 1
ATOM 719 O O . LEU A 1 98 ? 4.914 -7.449 -1.318 1.00 94.62 98 LEU A O 1
ATOM 723 N N . ASP A 1 99 ? 6.313 -9.165 -0.941 1.00 95.56 99 ASP A N 1
ATOM 724 C CA . ASP A 1 99 ? 5.697 -9.618 0.310 1.00 95.56 99 ASP A CA 1
ATOM 725 C C . ASP A 1 99 ? 5.716 -8.524 1.384 1.00 95.56 99 ASP A C 1
ATOM 727 O O . ASP A 1 99 ? 4.720 -8.314 2.086 1.00 95.56 99 ASP A O 1
ATOM 731 N N . ALA A 1 100 ? 6.808 -7.762 1.488 1.00 95.12 100 ALA A N 1
ATOM 732 C CA . ALA A 1 100 ? 6.909 -6.647 2.424 1.00 95.12 100 ALA A CA 1
ATOM 733 C C . ALA A 1 100 ? 5.94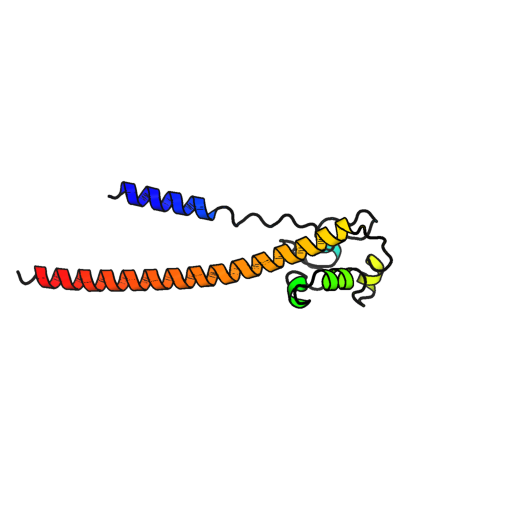2 -5.495 2.081 1.00 95.12 100 ALA A C 1
ATOM 735 O O . ALA A 1 100 ? 5.370 -4.874 2.988 1.00 95.12 100 ALA A O 1
ATOM 736 N N . LYS A 1 101 ? 5.712 -5.202 0.791 1.00 94.69 101 LYS A N 1
ATOM 737 C CA . LYS A 1 101 ? 4.706 -4.206 0.361 1.00 94.69 101 LYS A CA 1
ATOM 738 C C . LYS A 1 101 ? 3.297 -4.671 0.709 1.00 94.69 101 LYS A C 1
ATOM 740 O O . LYS A 1 101 ? 2.524 -3.911 1.289 1.00 94.69 101 LYS A O 1
ATOM 745 N N . VAL A 1 102 ? 2.976 -5.925 0.403 1.00 95.75 102 VAL A N 1
ATOM 746 C CA . VAL A 1 102 ? 1.663 -6.521 0.694 1.00 95.75 102 VAL A CA 1
ATOM 747 C C . VAL A 1 102 ? 1.408 -6.552 2.201 1.00 95.75 102 VAL A C 1
ATOM 749 O O . VAL A 1 102 ? 0.333 -6.168 2.657 1.00 95.75 102 VAL A O 1
ATOM 752 N N . SER A 1 103 ? 2.424 -6.894 2.993 1.00 94.88 103 SER A N 1
ATOM 753 C CA . SER A 1 103 ? 2.354 -6.852 4.456 1.00 94.88 103 SER A CA 1
ATOM 754 C C . SER A 1 103 ? 2.107 -5.435 4.979 1.00 94.88 103 SER A C 1
ATOM 756 O O . SER A 1 103 ? 1.330 -5.251 5.914 1.00 94.88 103 SER A O 1
ATOM 758 N N . SER A 1 104 ? 2.699 -4.413 4.350 1.00 94.69 104 SER A N 1
ATOM 759 C CA . SER A 1 104 ? 2.420 -3.011 4.690 1.00 94.69 104 SER A CA 1
ATOM 760 C C . SER A 1 104 ? 0.957 -2.646 4.419 1.00 94.69 104 SER A C 1
ATOM 762 O O . SER A 1 104 ? 0.329 -1.995 5.254 1.00 94.69 104 SER A O 1
ATOM 764 N N . PHE A 1 105 ? 0.389 -3.104 3.298 1.00 94.69 105 PHE A N 1
ATOM 765 C CA . PHE A 1 105 ? -1.030 -2.930 2.965 1.00 94.69 105 PHE A CA 1
ATOM 766 C C . PHE A 1 105 ? -1.961 -3.615 3.979 1.00 94.69 105 PHE A C 1
ATOM 768 O O . PHE A 1 105 ? -2.926 -2.999 4.438 1.00 94.69 105 PHE A O 1
ATOM 775 N N . ALA A 1 106 ? -1.642 -4.844 4.389 1.00 93.31 106 ALA A N 1
ATOM 776 C CA . ALA A 1 106 ? -2.384 -5.571 5.420 1.00 93.31 106 ALA A CA 1
ATOM 777 C C . ALA A 1 106 ? -2.277 -4.911 6.812 1.00 93.31 106 ALA A C 1
ATOM 779 O O . ALA A 1 106 ? -3.235 -4.889 7.591 1.00 93.31 106 ALA A O 1
ATOM 780 N N . ALA A 1 107 ? -1.119 -4.335 7.141 1.00 91.50 107 ALA A N 1
ATOM 781 C CA . ALA A 1 107 ? -0.904 -3.670 8.421 1.00 91.50 107 ALA A CA 1
ATOM 782 C C . ALA A 1 107 ? -1.758 -2.398 8.552 1.00 91.50 107 ALA A C 1
ATOM 784 O O . ALA A 1 107 ? -2.436 -2.205 9.566 1.00 91.50 107 ALA A O 1
ATOM 785 N N . ILE A 1 108 ? -1.781 -1.547 7.520 1.00 90.00 108 ILE A N 1
ATOM 786 C CA . ILE A 1 108 ? -2.573 -0.306 7.553 1.00 90.00 108 ILE A CA 1
ATOM 787 C C . ILE A 1 108 ? -4.081 -0.574 7.508 1.00 90.00 108 ILE A C 1
ATOM 789 O O . ILE A 1 108 ? -4.861 0.158 8.125 1.00 90.00 108 ILE A O 1
ATOM 793 N N . SER A 1 109 ? -4.507 -1.646 6.836 1.00 85.81 109 SER A N 1
ATOM 794 C CA . SER A 1 109 ? -5.915 -2.035 6.777 1.00 85.81 109 SER A CA 1
ATOM 795 C C . SER A 1 109 ? -6.417 -2.537 8.138 1.00 85.81 109 SER A C 1
ATOM 797 O O . SER A 1 109 ? -7.509 -2.156 8.577 1.00 85.81 109 SER A O 1
ATOM 799 N N . SER A 1 110 ? -5.576 -3.287 8.857 1.00 77.56 110 SER A N 1
ATOM 800 C CA . SER A 1 110 ? -5.841 -3.790 10.209 1.00 77.56 110 SER A CA 1
ATOM 801 C C . SER A 1 110 ? -5.893 -2.668 11.252 1.00 77.56 110 SER A C 1
ATOM 803 O O . SER A 1 110 ? -6.769 -2.665 12.117 1.00 77.56 110 SER A O 1
ATOM 805 N N . GLN A 1 111 ? -5.019 -1.658 11.155 1.00 69.50 111 GLN A N 1
ATOM 806 C CA . GLN A 1 111 ? -5.053 -0.498 12.057 1.00 69.50 111 GLN A CA 1
ATOM 807 C C . GLN A 1 111 ? -6.352 0.309 11.927 1.00 69.50 111 GLN A C 1
ATOM 809 O O . GLN A 1 111 ? -6.908 0.757 12.934 1.00 69.50 111 GLN A O 1
ATOM 814 N N . LYS A 1 112 ? -6.884 0.467 10.707 1.00 61.94 112 LYS A N 1
ATOM 815 C CA . LYS A 1 112 ? -8.172 1.144 10.490 1.00 61.94 112 LYS A CA 1
ATOM 816 C C . LYS A 1 112 ? -9.326 0.374 11.140 1.00 61.94 112 LYS A C 1
ATOM 818 O O . LYS A 1 112 ? -10.176 0.991 11.783 1.00 61.94 112 LYS A O 1
ATOM 823 N N . GLN A 1 113 ? -9.328 -0.956 11.033 1.00 57.94 113 GLN A N 1
ATOM 824 C CA . GLN A 1 113 ? -10.321 -1.807 11.699 1.00 57.94 113 GLN A CA 1
ATOM 825 C C . GLN A 1 113 ? -10.197 -1.749 13.228 1.00 57.94 113 GLN A C 1
ATOM 827 O O . GLN A 1 113 ? -11.206 -1.579 13.913 1.00 57.94 113 GLN A O 1
ATOM 832 N N . ALA A 1 114 ? -8.975 -1.787 13.768 1.00 59.09 114 ALA A N 1
ATOM 833 C CA . ALA A 1 114 ? -8.730 -1.655 15.204 1.00 59.09 114 ALA A CA 1
ATOM 834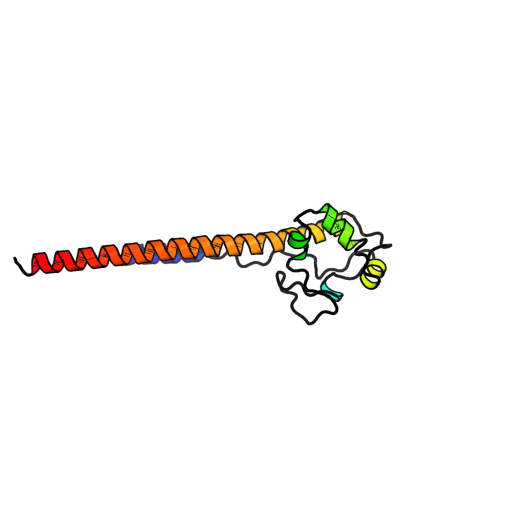 C C . ALA A 1 114 ? -9.171 -0.285 15.753 1.00 59.09 114 ALA A C 1
ATOM 836 O O . ALA A 1 114 ? -9.702 -0.192 16.860 1.00 59.09 114 ALA A O 1
ATOM 837 N N . LYS A 1 115 ? -9.010 0.796 14.980 1.00 58.50 115 LYS A N 1
ATOM 838 C CA . LYS A 1 115 ? -9.456 2.141 15.375 1.00 58.50 115 LYS A CA 1
ATOM 839 C C . LYS A 1 115 ? -10.986 2.262 15.400 1.00 58.50 115 LYS A C 1
ATOM 841 O O . LYS A 1 115 ? -11.529 2.889 16.308 1.00 58.50 115 LYS A O 1
ATOM 846 N N . LEU A 1 116 ? -11.677 1.632 14.447 1.00 57.88 116 LEU A N 1
ATOM 847 C CA . LEU A 1 116 ? -13.143 1.554 14.401 1.00 57.88 116 LEU A CA 1
ATOM 848 C C . LEU A 1 116 ? -13.713 0.717 15.556 1.00 57.88 116 LEU A C 1
ATOM 850 O O . LEU A 1 116 ? -14.656 1.159 16.215 1.00 57.88 116 LEU A O 1
ATOM 854 N N . SER A 1 117 ? -13.117 -0.441 15.857 1.00 59.66 117 SER A N 1
ATOM 855 C CA . SER A 1 117 ? -13.541 -1.271 16.993 1.00 59.66 117 SER A CA 1
ATOM 856 C C . SER A 1 117 ? -13.286 -0.581 18.337 1.00 59.66 117 SER A C 1
ATOM 858 O O . SER A 1 117 ? -14.153 -0.586 19.212 1.00 59.66 117 SER A O 1
ATOM 860 N N . SER A 1 118 ? -12.151 0.108 18.475 1.00 55.91 118 SER A N 1
ATOM 861 C CA . SER A 1 118 ? -11.821 0.871 19.680 1.00 55.91 118 SER A CA 1
ATOM 862 C C . SER A 1 118 ? -12.799 2.019 19.915 1.00 55.91 118 SER A C 1
ATOM 864 O O . SER A 1 118 ? -13.241 2.212 21.043 1.00 55.91 118 SER A O 1
ATOM 866 N N . PHE A 1 119 ? -13.205 2.754 18.870 1.00 64.12 119 PHE A N 1
ATOM 867 C CA . PHE A 1 119 ? -14.203 3.820 19.011 1.00 64.12 119 PHE A CA 1
ATOM 868 C C . PHE A 1 119 ? -15.548 3.285 19.524 1.00 64.12 119 PHE A C 1
ATOM 870 O O . PHE A 1 119 ? -16.152 3.902 20.398 1.00 64.12 119 PHE A O 1
ATOM 877 N N . GLY A 1 120 ? -15.978 2.106 19.061 1.00 62.09 120 GLY A N 1
ATOM 878 C CA . GLY A 1 120 ? -17.168 1.429 19.586 1.00 62.09 120 GLY A CA 1
ATOM 879 C C . GLY A 1 120 ? -17.056 1.099 21.079 1.00 62.09 120 GLY A C 1
ATOM 880 O O . GLY A 1 120 ? -17.996 1.335 21.837 1.00 62.09 120 GLY A O 1
ATOM 881 N N . ILE A 1 121 ? -15.886 0.639 21.528 1.00 64.56 121 ILE A N 1
ATOM 882 C CA . ILE A 1 121 ? -15.609 0.339 22.942 1.00 64.56 121 ILE A CA 1
ATOM 883 C C . ILE A 1 121 ? -15.553 1.625 23.788 1.00 64.56 121 ILE A C 1
ATOM 885 O O . ILE A 1 121 ? -16.085 1.655 24.900 1.00 64.56 121 ILE A O 1
ATOM 889 N N . TYR A 1 122 ? -14.973 2.714 23.277 1.00 69.31 122 TYR A N 1
ATOM 890 C CA . TYR A 1 122 ? -14.956 4.007 23.974 1.00 69.31 122 TYR A CA 1
ATOM 891 C C . TYR A 1 122 ? -16.348 4.640 24.064 1.00 69.31 122 TYR A C 1
ATOM 893 O O . TYR A 1 122 ? -16.724 5.147 25.118 1.00 69.31 122 TYR A O 1
ATOM 901 N N . ALA A 1 123 ? -17.149 4.560 23.000 1.00 70.25 123 ALA A N 1
ATOM 902 C CA . ALA A 1 123 ? -18.533 5.024 23.016 1.00 70.25 123 ALA A CA 1
ATOM 903 C C . ALA A 1 123 ? -19.387 4.210 24.005 1.00 70.25 123 ALA A C 1
ATOM 905 O O . ALA A 1 123 ? -20.139 4.782 24.796 1.00 70.25 123 ALA A O 1
ATOM 906 N N . ALA A 1 124 ? -19.215 2.884 24.026 1.00 68.75 124 ALA A N 1
ATOM 907 C CA . ALA A 1 124 ? -19.904 2.004 24.966 1.00 68.75 124 ALA A CA 1
ATOM 908 C C . ALA A 1 124 ? -19.488 2.266 26.426 1.00 68.75 124 ALA A C 1
ATOM 910 O O . ALA A 1 124 ? -20.343 2.395 27.302 1.00 68.75 124 ALA A O 1
ATOM 911 N N . SER A 1 125 ? -18.188 2.403 26.698 1.00 73.00 125 SER A N 1
ATOM 912 C CA . SER A 1 125 ? -17.679 2.670 28.052 1.00 73.00 125 SER A CA 1
ATOM 913 C C . SER A 1 125 ? -18.042 4.072 28.556 1.00 73.00 125 SER A C 1
ATOM 915 O O . SER A 1 125 ? -18.404 4.224 29.725 1.00 73.00 125 SER A O 1
ATOM 917 N N . GLY A 1 126 ? -18.062 5.080 27.677 1.00 79.31 126 GLY A N 1
ATOM 918 C CA . GLY A 1 126 ? -18.584 6.414 27.983 1.00 79.31 126 GLY A CA 1
ATOM 919 C C . GLY A 1 126 ? -20.070 6.396 28.355 1.00 79.31 126 GLY A C 1
ATOM 920 O O . GLY A 1 126 ? -20.467 7.018 29.342 1.00 79.31 126 GLY A O 1
ATOM 921 N N . GLY A 1 127 ? -20.888 5.627 27.628 1.00 80.50 127 GLY A N 1
ATOM 922 C CA . GLY A 1 127 ? -22.311 5.452 27.934 1.00 80.50 127 GLY A CA 1
ATOM 923 C C . GLY A 1 127 ? -22.553 4.839 29.317 1.00 80.50 127 GLY A C 1
ATOM 924 O O . GLY A 1 127 ? -23.335 5.376 30.104 1.00 80.50 127 GLY A O 1
ATOM 925 N N . VAL A 1 128 ? -21.831 3.766 29.658 1.00 82.38 128 VAL A N 1
ATOM 926 C CA . VAL A 1 128 ? -21.918 3.120 30.982 1.00 82.38 128 VAL A CA 1
ATOM 927 C C . VAL A 1 128 ? -21.514 4.085 32.102 1.00 82.38 128 VAL A C 1
ATOM 929 O O . VAL A 1 128 ? -22.182 4.145 33.137 1.00 82.38 128 VAL A O 1
ATOM 932 N N . PHE A 1 129 ? -20.470 4.890 31.891 1.00 84.06 129 PHE A N 1
ATOM 933 C CA . PHE A 1 129 ? -20.021 5.873 32.875 1.00 84.06 129 PHE A CA 1
ATOM 934 C C . PHE A 1 129 ? -21.064 6.975 33.127 1.00 84.06 129 PHE A C 1
ATOM 936 O O . PHE A 1 129 ? -21.322 7.329 34.278 1.00 84.06 129 PHE A O 1
ATOM 943 N N . ILE A 1 130 ? -21.728 7.477 32.081 1.00 87.88 130 ILE A N 1
ATOM 944 C CA . ILE A 1 130 ? -22.805 8.470 32.223 1.00 87.88 130 ILE A CA 1
ATOM 945 C C . ILE A 1 130 ? -23.989 7.889 33.006 1.00 87.88 130 ILE A C 1
ATOM 947 O O . ILE A 1 130 ? -24.495 8.539 33.922 1.00 87.88 130 ILE A O 1
ATOM 951 N N . VAL A 1 131 ? -24.407 6.657 32.701 1.00 86.00 131 VAL A N 1
ATOM 952 C CA . VAL A 1 131 ? -25.494 5.980 33.430 1.00 86.00 131 VAL A CA 1
ATOM 953 C C . VAL A 1 131 ? -25.135 5.810 34.907 1.00 86.00 131 VAL A C 1
ATOM 955 O O . VAL A 1 131 ? -25.950 6.115 35.779 1.00 86.00 131 VAL A O 1
ATOM 958 N N . PHE A 1 132 ? -23.898 5.408 35.204 1.00 86.19 132 PHE A N 1
ATOM 959 C CA . PHE A 1 132 ? -23.404 5.311 36.575 1.00 86.19 132 PHE A CA 1
ATOM 960 C C . PHE A 1 132 ? -23.482 6.657 37.317 1.00 86.19 132 PHE A C 1
ATOM 962 O O . PHE A 1 132 ? -23.996 6.714 38.437 1.00 86.19 132 PHE A O 1
ATOM 969 N N . LEU A 1 133 ? -23.061 7.761 36.688 1.00 88.38 133 LEU A N 1
ATOM 970 C CA . LEU A 1 133 ? -23.155 9.101 37.281 1.00 88.38 133 LEU A CA 1
ATOM 971 C C . LEU A 1 133 ? -24.605 9.535 37.549 1.00 88.38 133 LEU A C 1
ATOM 973 O O . LEU A 1 133 ? -24.878 10.157 38.580 1.00 88.38 133 LEU A O 1
ATOM 977 N N . ILE A 1 134 ? -25.542 9.191 36.660 1.00 90.19 134 ILE A N 1
ATOM 978 C CA . ILE A 1 134 ? -26.974 9.464 36.857 1.00 90.19 134 ILE A CA 1
ATOM 979 C C . ILE A 1 134 ? -27.493 8.704 38.082 1.00 90.19 134 ILE A C 1
ATOM 981 O O . ILE A 1 134 ? -28.138 9.309 38.940 1.00 90.19 134 ILE A O 1
ATOM 985 N N . ILE A 1 135 ? -27.170 7.414 38.211 1.00 88.38 135 ILE A N 1
ATOM 986 C CA . ILE A 1 135 ? -27.586 6.587 39.354 1.00 88.38 135 ILE A CA 1
ATOM 987 C C . ILE A 1 135 ? -27.040 7.164 40.664 1.00 88.38 135 ILE A C 1
ATOM 989 O O . ILE A 1 135 ? -27.809 7.389 41.600 1.00 88.38 135 ILE A O 1
ATOM 993 N N . VAL A 1 136 ? -25.743 7.485 40.725 1.00 88.75 136 VAL A N 1
ATOM 994 C CA . VAL A 1 136 ? -25.119 8.093 41.915 1.00 88.75 136 VAL A CA 1
ATOM 995 C C . VAL A 1 136 ? -25.807 9.409 42.286 1.00 88.75 136 VAL A C 1
ATOM 997 O O . VAL A 1 136 ? -26.120 9.642 43.456 1.00 88.75 136 VAL A O 1
ATOM 1000 N N . ARG A 1 137 ? -26.107 10.266 41.302 1.00 85.25 137 ARG A N 1
ATOM 1001 C CA . ARG A 1 137 ? -26.788 11.546 41.542 1.00 85.25 137 ARG A CA 1
ATOM 1002 C C . ARG A 1 137 ? -28.225 11.365 42.033 1.00 85.25 137 ARG A C 1
ATOM 1004 O O . ARG A 1 137 ? -28.661 12.131 42.893 1.00 85.25 137 ARG A O 1
ATOM 1011 N N . LEU A 1 138 ? -28.950 10.368 41.525 1.00 86.75 138 LEU A N 1
ATOM 1012 C CA . LEU A 1 138 ? -30.299 10.036 41.988 1.00 86.75 138 LEU A CA 1
ATOM 1013 C C . LEU A 1 138 ? -30.288 9.521 43.432 1.00 86.75 138 LEU A C 1
ATOM 1015 O O . LEU A 1 138 ? -31.094 9.983 44.239 1.00 86.75 138 LEU A O 1
ATOM 1019 N N . PHE A 1 139 ? -29.350 8.638 43.785 1.00 79.19 139 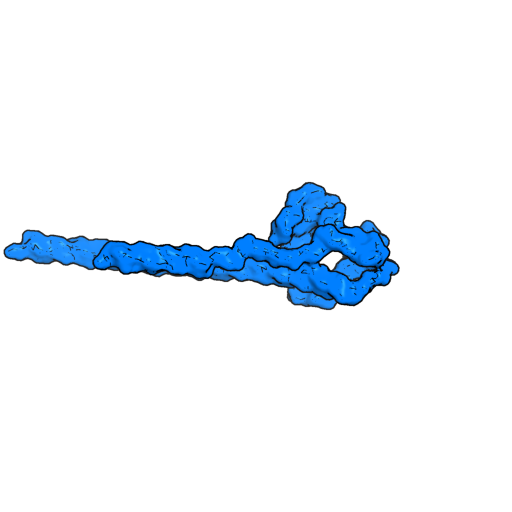PHE A N 1
ATOM 1020 C CA . PHE A 1 139 ? -29.210 8.130 45.154 1.00 79.19 139 PHE A CA 1
ATOM 1021 C C . PHE A 1 139 ? -28.780 9.217 46.145 1.00 79.19 139 PHE A C 1
ATOM 1023 O O . PHE A 1 139 ? -29.379 9.337 47.211 1.00 79.19 139 PHE A O 1
ATOM 1030 N N . SER A 1 140 ? -27.817 10.067 45.781 1.00 76.75 140 SER A N 1
ATOM 1031 C CA . SER A 1 140 ? -27.366 11.169 46.641 1.00 76.75 140 SER A CA 1
ATOM 1032 C C . SER A 1 140 ? -28.476 12.201 46.892 1.00 76.75 140 SER A C 1
ATOM 1034 O O . SER A 1 140 ? -28.669 12.631 48.026 1.00 76.75 140 SER A O 1
ATOM 1036 N N . ARG A 1 141 ? -29.300 12.523 45.881 1.00 71.38 141 ARG A N 1
ATOM 1037 C CA . ARG A 1 141 ? -30.495 13.369 46.072 1.00 71.38 141 ARG A CA 1
ATOM 1038 C C . ARG A 1 141 ? -31.524 12.745 47.009 1.00 71.38 141 ARG A C 1
ATOM 1040 O O . ARG A 1 141 ? -32.179 13.464 47.758 1.00 71.38 141 ARG A O 1
ATOM 1047 N N . ARG A 1 142 ? -31.692 11.424 46.944 1.00 66.19 142 ARG A N 1
ATOM 1048 C CA . ARG A 1 142 ? -32.631 10.697 47.801 1.00 66.19 142 ARG A CA 1
ATOM 1049 C C . ARG A 1 142 ? -32.174 10.694 49.257 1.00 66.19 142 ARG A C 1
ATOM 1051 O O . ARG A 1 142 ? -33.008 10.866 50.137 1.00 66.19 142 ARG A O 1
ATOM 1058 N N . ASN A 1 143 ? -30.8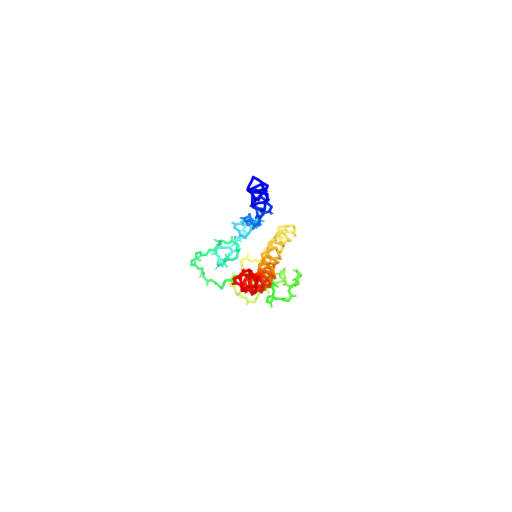70 10.560 49.491 1.00 65.06 143 ASN A N 1
ATOM 1059 C CA . ASN A 1 143 ? -30.307 10.548 50.836 1.00 65.06 143 ASN A CA 1
ATOM 1060 C C . ASN A 1 143 ? -30.427 11.915 51.527 1.00 65.06 143 ASN A C 1
ATOM 1062 O O . ASN A 1 143 ? -30.871 11.975 52.666 1.00 65.06 143 ASN A O 1
ATOM 1066 N N . ASN A 1 144 ? -30.168 13.016 50.813 1.00 64.94 144 ASN A N 1
ATOM 1067 C CA . ASN A 1 144 ? -30.310 14.363 51.383 1.00 64.94 144 ASN A CA 1
ATOM 1068 C C . ASN A 1 144 ? -31.754 14.670 51.824 1.00 64.94 144 ASN A C 1
ATOM 1070 O O . ASN A 1 144 ? -31.961 15.285 52.862 1.00 64.94 144 ASN A O 1
ATOM 1074 N N . LYS A 1 145 ? -32.764 14.185 51.085 1.00 62.62 145 LYS A N 1
ATOM 1075 C CA . LYS A 1 145 ? -34.174 14.335 51.491 1.00 62.62 145 LYS A CA 1
ATOM 1076 C C . LYS A 1 145 ? -34.547 13.531 52.740 1.00 62.62 145 LYS A C 1
ATOM 1078 O O . LYS A 1 145 ? -35.509 13.885 53.415 1.00 62.62 145 LYS A O 1
ATOM 1083 N N . LEU A 1 146 ? -33.845 12.431 53.015 1.00 57.09 146 LEU A N 1
ATOM 1084 C CA . LEU A 1 146 ? -34.053 11.631 54.225 1.00 57.09 146 LEU A CA 1
ATOM 1085 C C . LEU A 1 146 ? -33.370 12.267 55.441 1.00 57.09 146 LEU A C 1
ATOM 1087 O O . LEU A 1 146 ? -33.869 12.115 56.550 1.00 57.09 146 LEU A O 1
ATOM 1091 N N . GLU A 1 147 ? -32.272 12.996 55.237 1.00 58.28 147 GLU A N 1
ATOM 1092 C CA . GLU A 1 147 ? -31.586 13.733 56.305 1.00 58.28 147 GLU A CA 1
ATOM 1093 C C . GLU A 1 147 ? -32.284 15.054 56.670 1.00 58.28 147 GLU A C 1
ATOM 1095 O O . GLU A 1 147 ? -32.290 15.408 57.840 1.00 58.28 147 GLU A O 1
ATOM 1100 N N . GLU A 1 148 ? -32.946 15.739 55.728 1.00 59.97 148 GLU A N 1
ATOM 1101 C CA . GLU A 1 148 ? -33.758 16.943 56.020 1.00 59.97 148 GLU A CA 1
ATOM 1102 C C . GLU A 1 148 ? -35.067 16.656 56.788 1.00 59.97 148 GLU A C 1
ATOM 1104 O O . GLU A 1 148 ? -35.684 17.583 57.303 1.00 59.97 148 GLU A O 1
ATOM 1109 N N . ASN A 1 149 ? -35.512 15.395 56.860 1.00 54.50 149 ASN A N 1
ATOM 1110 C CA . ASN A 1 149 ? -36.728 14.980 57.585 1.00 54.50 149 ASN A CA 1
ATOM 1111 C C . ASN A 1 149 ? -36.427 14.285 58.928 1.00 54.50 149 ASN A C 1
ATOM 1113 O O . ASN A 1 149 ? -37.294 13.595 59.470 1.00 54.50 149 ASN A O 1
ATOM 1117 N N . LYS A 1 150 ? -35.199 14.419 59.436 1.00 50.19 150 LYS A N 1
ATOM 1118 C CA . LYS A 1 150 ? -34.757 13.900 60.734 1.00 50.19 150 LYS A CA 1
ATOM 1119 C C . LYS A 1 150 ? -34.618 15.035 61.739 1.00 50.19 150 LYS A C 1
ATOM 1121 O O . LYS A 1 150 ? -34.941 14.778 62.917 1.00 50.19 150 LYS A O 1
#